Protein AF-A0A931QYZ8-F1 (afdb_monomer)

Foldseek 3Di:
DLDDPVLVVVLQDDDDDDPVFWDWDWDWDADPNWIWIWIFIWGADPVRDTDTAKIFTAGPVPRDTQKMWGADPPGHTAKIKGFDDWDDAPNDTGGQWIKMDGVVSGDIDIGGHPDDHPPDDDDCVVVDPDDPPPDDDDDPPDDPPDPPPPDD

Nearest PDB structures (foldseek):
  3bk5-assembly1_A  TM=7.277E-01  e=1.027E-05  Vibrio parahaemolyticus RIMD 2210633
  4z48-assembly2_B  TM=7.234E-01  e=1.340E-05  Desulfovibrio piger ATCC 29098
  3buu-assembly2_B  TM=6.737E-01  e=6.276E-05  Nitrosomonas europaea ATCC 19718
  5a4o-assembly1_B  TM=5.675E-01  e=5.357E-01  Burkholderia pseudomallei K96243
  4bg7-assembly1_B  TM=4.861E-01  e=8.202E-01  Tequintavirus T5

Sequence (152 aa):
ENLRPQHILDALLIPATDPASEKLVLEEAEEDGRRYYVLIVLGTDGNGNLNLKRKIWFDRSNLEIARMQLYASAGVYLEDVWYAAYEDFEGVRYPTRIQVSRPIEDYRLSINILKATFNRVIGPEKFELERPEGAELVELGAAPRAEETRGQ

Solvent-accessible surface area (backbone atoms only — not comparable to full-atom values): 9582 Å² total; per-residue (Å²): 136,82,87,53,74,64,64,57,54,54,73,74,52,84,78,82,86,50,78,90,67,36,49,80,46,84,44,82,49,74,58,97,91,42,48,30,43,32,42,36,36,26,37,59,50,100,84,70,47,78,36,51,39,35,39,42,28,21,33,65,90,78,66,50,66,41,35,41,38,36,32,40,80,92,57,41,71,48,38,40,37,37,39,37,71,68,43,74,47,93,86,43,78,44,60,29,34,40,39,39,36,27,73,79,78,70,50,72,50,78,49,74,59,90,76,78,83,73,95,65,89,76,62,73,76,79,73,55,83,75,79,59,91,91,67,81,87,80,73,96,76,71,74,82,76,78,79,80,81,79,83,129

Secondary structure (DSSP, 8-state):
----HHHHHHHH--PPP-TTT-EEEEEEEEETTEEEEEEEEEEE-TTS-EEEEEEEEEETTT--EEEEEEE-GGG-EEEEEEEEEEEEETTEEEEEEEEEEETTTTEEEEEE-S----SPPPPGGGG--PPPTTPPP--TTPPP--------

Radius of gyration: 23.29 Å; Cα contacts (8 Å, |Δi|>4): 226; chains: 1; bounding box: 47×33×83 Å

Mean predicted aligned error: 8.83 Å

pLDDT: mean 88.77, std 13.59, range [34.56, 98.62]

Structure (mmCIF, N/CA/C/O backbone):
data_AF-A0A931QYZ8-F1
#
_entry.id   AF-A0A931QYZ8-F1
#
loop_
_atom_site.group_PDB
_atom_site.id
_atom_site.type_symbol
_atom_site.label_atom_id
_atom_site.label_alt_id
_atom_site.label_comp_id
_atom_site.label_asym_id
_atom_site.label_entity_id
_atom_site.label_seq_id
_atom_site.pdbx_PDB_ins_code
_atom_site.Cartn_x
_atom_site.Cartn_y
_atom_site.Cartn_z
_atom_site.occupancy
_atom_site.B_iso_or_equiv
_atom_site.auth_seq_id
_atom_site.auth_comp_id
_atom_site.auth_asym_id
_atom_site.auth_atom_id
_atom_site.pdbx_PDB_model_num
ATOM 1 N N . GLU A 1 1 ? 6.386 -15.867 19.420 1.00 54.16 1 GLU A N 1
ATOM 2 C CA . GLU A 1 1 ? 5.249 -15.144 18.819 1.00 54.16 1 GLU A CA 1
ATOM 3 C C . GLU A 1 1 ? 5.830 -13.970 18.031 1.00 54.16 1 GLU A C 1
ATOM 5 O O . GLU A 1 1 ? 6.558 -13.183 18.620 1.00 54.16 1 GLU A O 1
ATOM 10 N N . ASN A 1 2 ? 5.662 -13.937 16.700 1.00 77.81 2 ASN A N 1
ATOM 11 C CA . ASN A 1 2 ? 6.418 -13.044 15.793 1.00 77.81 2 ASN A CA 1
ATOM 12 C C . ASN A 1 2 ? 5.626 -11.808 15.323 1.00 77.81 2 ASN A C 1
ATOM 14 O O . ASN A 1 2 ? 6.164 -10.962 14.604 1.00 77.81 2 ASN A O 1
ATOM 18 N N . LEU A 1 3 ? 4.352 -11.699 15.708 1.00 85.94 3 LEU A N 1
ATOM 19 C CA . LEU A 1 3 ? 3.498 -10.576 15.335 1.00 85.94 3 LEU A CA 1
ATOM 20 C C . LEU A 1 3 ? 3.905 -9.331 16.131 1.00 85.94 3 LEU A C 1
ATOM 22 O O . LEU A 1 3 ? 3.784 -9.296 17.353 1.00 85.94 3 LEU A O 1
ATOM 26 N N . ARG A 1 4 ? 4.379 -8.297 15.432 1.00 88.81 4 ARG A N 1
ATOM 27 C CA . ARG A 1 4 ? 4.716 -6.999 16.028 1.00 88.81 4 ARG A CA 1
ATOM 28 C C . ARG A 1 4 ? 3.573 -6.016 15.771 1.00 88.81 4 ARG A C 1
ATOM 30 O O . ARG A 1 4 ? 3.104 -5.966 14.634 1.00 88.81 4 ARG A O 1
ATOM 37 N N . PRO A 1 5 ? 3.170 -5.187 16.753 1.00 90.81 5 PRO A N 1
ATOM 38 C CA . PRO A 1 5 ? 2.119 -4.182 16.559 1.00 90.81 5 PRO A CA 1
ATOM 39 C C . PRO A 1 5 ? 2.361 -3.257 15.361 1.00 90.81 5 PRO A C 1
ATOM 41 O O . PRO A 1 5 ? 1.421 -2.898 14.658 1.00 90.81 5 PRO A O 1
ATOM 44 N N . GLN A 1 6 ? 3.627 -2.937 15.080 1.00 90.44 6 GLN A N 1
ATOM 45 C CA . GLN A 1 6 ? 4.008 -2.106 13.940 1.00 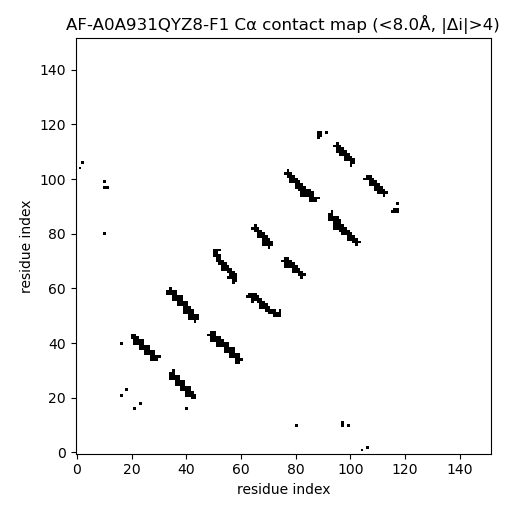90.44 6 GLN A CA 1
ATOM 46 C C . GLN A 1 6 ? 3.544 -2.688 12.596 1.00 90.44 6 GLN A C 1
ATOM 48 O O . GLN A 1 6 ? 3.090 -1.935 11.747 1.00 90.44 6 GLN A O 1
ATOM 53 N N . HIS A 1 7 ? 3.560 -4.015 12.425 1.00 91.00 7 HIS A N 1
ATOM 54 C CA . HIS A 1 7 ? 3.112 -4.655 11.181 1.00 91.00 7 HIS A CA 1
ATOM 55 C C . HIS A 1 7 ? 1.614 -4.437 10.924 1.00 91.00 7 HIS A C 1
ATOM 57 O O . HIS A 1 7 ? 1.173 -4.388 9.781 1.00 91.00 7 HIS A O 1
ATOM 63 N N . ILE A 1 8 ? 0.818 -4.296 11.990 1.00 92.00 8 ILE A N 1
ATOM 64 C CA . ILE A 1 8 ? -0.607 -3.980 11.870 1.00 92.00 8 ILE A CA 1
ATOM 65 C C . ILE A 1 8 ? -0.762 -2.531 11.414 1.00 92.00 8 ILE A C 1
ATOM 67 O O . ILE A 1 8 ? -1.508 -2.264 10.478 1.00 92.00 8 ILE A O 1
ATOM 71 N N . LEU A 1 9 ? -0.054 -1.604 12.064 1.00 92.12 9 LEU A N 1
ATOM 72 C CA . LEU A 1 9 ? -0.114 -0.184 11.725 1.00 92.12 9 LEU A CA 1
ATOM 73 C C . LEU A 1 9 ? 0.327 0.068 10.279 1.00 92.12 9 LEU A C 1
ATOM 75 O O . LEU A 1 9 ? -0.379 0.754 9.547 1.00 92.12 9 LEU A O 1
ATOM 79 N N . ASP A 1 10 ? 1.443 -0.526 9.861 1.00 91.00 10 ASP A N 1
ATOM 80 C CA . ASP A 1 10 ? 1.981 -0.368 8.508 1.00 91.00 10 ASP A CA 1
ATOM 81 C C . ASP A 1 10 ? 0.991 -0.866 7.447 1.00 91.00 10 ASP A C 1
ATOM 83 O O . ASP A 1 10 ? 0.795 -0.200 6.436 1.00 91.00 10 ASP A O 1
ATOM 87 N N . ALA A 1 11 ? 0.282 -1.970 7.699 1.00 92.31 11 ALA A N 1
ATOM 88 C CA . ALA A 1 11 ? -0.730 -2.479 6.776 1.00 92.31 11 ALA A CA 1
ATOM 89 C C . ALA A 1 11 ? -1.948 -1.548 6.622 1.00 92.31 11 ALA A C 1
ATOM 91 O O . ALA A 1 11 ? -2.569 -1.520 5.556 1.00 92.31 11 ALA A O 1
ATOM 92 N N . LEU A 1 12 ? -2.299 -0.792 7.670 1.00 94.19 12 LEU A N 1
ATOM 93 C CA . LEU A 1 12 ? -3.398 0.183 7.647 1.00 94.19 12 LEU A CA 1
ATOM 94 C C . LEU A 1 12 ? -3.022 1.479 6.918 1.00 94.19 12 LEU A C 1
ATOM 96 O O . LEU A 1 12 ? -3.904 2.218 6.471 1.00 94.19 12 LEU A O 1
ATOM 100 N N . LEU A 1 13 ? -1.733 1.786 6.812 1.00 91.19 13 LEU A N 1
ATOM 101 C CA . LEU A 1 13 ? -1.250 3.022 6.218 1.00 91.19 13 LEU A CA 1
ATOM 102 C C . LEU A 1 13 ? -0.763 2.760 4.795 1.00 91.19 13 LEU A C 1
ATOM 104 O O . LEU A 1 13 ? 0.096 1.924 4.555 1.00 91.19 13 LEU A O 1
ATOM 108 N N . ILE A 1 14 ? -1.280 3.527 3.838 1.00 87.56 14 ILE A N 1
ATOM 109 C CA . ILE A 1 14 ? -0.778 3.528 2.462 1.00 87.56 14 ILE A CA 1
ATOM 110 C C . ILE A 1 14 ? 0.082 4.785 2.315 1.00 87.56 14 ILE A C 1
ATOM 112 O O . ILE A 1 14 ? -0.470 5.880 2.169 1.00 87.56 14 ILE A O 1
ATOM 116 N N . PRO A 1 15 ? 1.421 4.689 2.403 1.00 88.50 15 PRO A N 1
ATOM 117 C CA . PRO A 1 15 ? 2.250 5.880 2.427 1.00 88.50 15 PRO A CA 1
ATOM 118 C C . PRO A 1 15 ? 2.338 6.473 1.022 1.00 88.50 15 PRO A C 1
ATOM 120 O O . PRO A 1 15 ? 2.577 5.748 0.053 1.00 88.50 15 PRO A O 1
ATOM 123 N N . ALA A 1 16 ? 2.206 7.794 0.921 1.00 91.12 16 ALA A N 1
ATOM 124 C CA . ALA A 1 16 ? 2.384 8.507 -0.338 1.00 91.12 16 ALA A CA 1
ATOM 125 C C . ALA A 1 16 ? 3.791 8.286 -0.922 1.00 91.12 16 ALA A C 1
ATOM 127 O O . ALA A 1 16 ? 4.741 7.940 -0.210 1.00 91.12 16 ALA A O 1
ATOM 128 N N . THR A 1 17 ? 3.917 8.479 -2.232 1.00 92.25 17 THR A N 1
ATOM 129 C CA . THR A 1 17 ? 5.219 8.539 -2.901 1.00 92.25 17 THR A CA 1
ATOM 130 C C . THR A 1 17 ? 5.855 9.910 -2.718 1.00 92.25 17 THR A C 1
ATOM 132 O O . THR A 1 17 ? 5.145 10.916 -2.742 1.00 92.25 17 THR A O 1
ATOM 135 N N . ASP A 1 18 ? 7.179 9.955 -2.614 1.00 92.62 18 ASP A N 1
ATOM 136 C CA . ASP A 1 18 ? 7.965 11.187 -2.545 1.00 92.62 18 ASP A CA 1
ATOM 137 C C . ASP A 1 18 ? 8.855 11.338 -3.791 1.00 92.62 18 ASP A C 1
ATOM 139 O O . ASP A 1 18 ? 9.936 10.754 -3.852 1.00 92.62 18 ASP A O 1
ATOM 143 N N . PRO A 1 19 ? 8.461 12.156 -4.783 1.00 86.81 19 PRO A N 1
ATOM 144 C CA . PRO A 1 19 ? 9.244 12.354 -6.002 1.00 86.81 19 PRO A CA 1
ATOM 145 C C . PRO A 1 19 ? 10.631 12.977 -5.782 1.00 86.81 19 PRO A C 1
ATOM 147 O O . PRO A 1 19 ? 11.457 12.938 -6.694 1.00 86.81 19 PRO A O 1
ATOM 150 N N . ALA A 1 20 ? 10.894 13.591 -4.621 1.00 89.56 20 ALA A N 1
ATOM 151 C CA . ALA A 1 20 ? 12.200 14.175 -4.325 1.00 89.56 20 ALA A CA 1
ATOM 152 C C . ALA A 1 20 ? 13.246 13.107 -3.971 1.00 89.56 20 ALA A C 1
ATOM 154 O O . ALA A 1 20 ? 14.435 13.306 -4.229 1.00 89.56 20 ALA A O 1
ATOM 155 N N . SER A 1 21 ? 12.816 11.981 -3.395 1.00 89.50 21 SER A N 1
ATOM 156 C CA . SER A 1 21 ? 13.697 10.905 -2.927 1.00 89.50 21 SER A CA 1
ATOM 157 C C . SER A 1 21 ? 13.462 9.559 -3.623 1.00 89.50 21 SER A C 1
ATOM 159 O O . SER A 1 21 ? 14.327 8.677 -3.571 1.00 89.50 21 SER A O 1
ATOM 161 N N . GLU A 1 22 ? 12.337 9.404 -4.322 1.00 94.25 22 GLU A N 1
ATOM 162 C CA . GLU A 1 22 ? 11.921 8.173 -4.985 1.00 94.25 22 GLU A CA 1
ATOM 163 C C . GLU A 1 22 ? 11.849 8.338 -6.510 1.00 94.25 22 GLU A C 1
ATOM 165 O O . GLU A 1 22 ? 11.396 9.351 -7.045 1.00 94.25 22 GLU A O 1
ATOM 170 N N . LYS A 1 23 ? 12.253 7.290 -7.232 1.00 94.88 23 LYS A N 1
ATOM 171 C CA . LYS A 1 23 ? 12.010 7.140 -8.670 1.00 94.88 23 LYS A CA 1
ATOM 172 C C . LYS A 1 23 ? 10.848 6.185 -8.894 1.00 94.88 23 LYS A C 1
ATOM 174 O O . LYS A 1 23 ? 10.744 5.157 -8.227 1.00 94.88 23 LYS A O 1
ATOM 179 N N . LEU A 1 24 ? 10.010 6.507 -9.871 1.00 95.69 24 LEU A N 1
ATOM 180 C CA . LEU A 1 24 ? 8.800 5.755 -10.182 1.00 95.69 24 LEU A CA 1
ATOM 181 C C . LEU A 1 24 ? 8.916 5.111 -11.563 1.00 95.69 24 LEU A C 1
ATOM 183 O O . LEU A 1 24 ? 9.317 5.767 -12.525 1.00 95.69 24 LEU A O 1
ATOM 187 N N . VAL A 1 25 ? 8.545 3.838 -11.663 1.00 96.44 25 VAL A N 1
ATOM 188 C CA . VAL A 1 25 ? 8.423 3.107 -12.931 1.00 96.44 25 VAL A CA 1
ATOM 189 C C . VAL A 1 25 ? 7.028 2.505 -13.003 1.00 96.44 25 VAL A C 1
ATOM 191 O O . VAL A 1 25 ? 6.551 1.939 -12.024 1.00 96.44 25 VAL A O 1
ATOM 194 N N . LEU A 1 26 ? 6.373 2.634 -14.153 1.00 97.69 26 LEU A N 1
ATOM 195 C CA . LEU A 1 26 ? 5.057 2.054 -14.393 1.00 97.69 26 LEU A CA 1
ATOM 196 C C . LEU A 1 26 ? 5.194 0.744 -15.176 1.00 97.69 26 LEU A C 1
ATOM 198 O O . LEU A 1 26 ? 5.877 0.696 -16.197 1.00 97.69 26 LEU A O 1
ATOM 202 N N . GLU A 1 27 ? 4.520 -0.293 -14.699 1.00 97.69 27 GLU A N 1
ATOM 203 C CA . GLU A 1 27 ? 4.394 -1.610 -15.323 1.00 97.69 27 GLU A CA 1
ATOM 204 C C . GLU A 1 27 ? 2.899 -1.942 -15.484 1.00 97.69 27 GLU A C 1
ATOM 206 O O . GLU A 1 27 ? 2.075 -1.536 -14.665 1.00 97.69 27 GLU A O 1
ATOM 211 N N . GLU A 1 28 ? 2.527 -2.666 -16.540 1.00 98.06 28 GLU A N 1
ATOM 212 C CA . GLU A 1 28 ? 1.192 -3.263 -16.662 1.00 98.06 28 GLU A CA 1
ATOM 213 C C . GLU A 1 28 ? 1.268 -4.745 -16.300 1.00 98.06 28 GLU A C 1
ATOM 215 O O . GLU A 1 28 ? 2.197 -5.438 -16.715 1.00 98.06 28 GLU A O 1
ATOM 220 N N . ALA A 1 29 ? 0.282 -5.238 -15.552 1.00 98.12 29 ALA A N 1
ATOM 221 C CA . ALA A 1 29 ? 0.211 -6.636 -15.144 1.00 98.12 29 ALA A CA 1
ATOM 222 C C . ALA A 1 29 ? -1.202 -7.204 -15.317 1.00 98.12 29 ALA A C 1
ATOM 224 O O . ALA A 1 29 ? -2.196 -6.474 -15.280 1.00 98.12 29 ALA A O 1
ATOM 225 N N . GLU A 1 30 ? -1.289 -8.523 -15.477 1.00 97.81 30 GLU A N 1
ATOM 226 C CA . GLU A 1 30 ? -2.544 -9.272 -15.491 1.00 97.81 30 GLU A CA 1
ATOM 227 C C . GLU A 1 30 ? -2.421 -10.464 -14.528 1.00 97.81 30 GLU A C 1
ATOM 229 O O . GLU A 1 30 ? -1.477 -11.244 -14.629 1.00 97.81 30 GLU A O 1
ATOM 234 N N . GLU A 1 31 ? -3.348 -10.581 -13.575 1.00 95.88 31 GLU A N 1
ATOM 235 C CA . GLU A 1 31 ? -3.403 -11.659 -12.575 1.00 95.88 31 GLU A CA 1
ATOM 236 C C . GLU A 1 31 ? -4.869 -12.083 -12.405 1.00 95.88 31 GLU A C 1
ATOM 238 O O . GLU A 1 31 ? -5.747 -11.235 -12.229 1.00 95.88 31 GLU A O 1
ATOM 243 N N . ASP A 1 32 ? -5.148 -13.384 -12.529 1.00 93.06 32 ASP A N 1
ATOM 244 C CA . ASP A 1 32 ? -6.495 -13.972 -12.433 1.00 93.06 32 ASP A CA 1
ATOM 245 C C . ASP A 1 32 ? -7.560 -13.282 -13.310 1.00 93.06 32 ASP A C 1
ATOM 247 O O . ASP A 1 32 ? -8.711 -13.084 -12.916 1.00 93.06 32 ASP A O 1
ATOM 251 N N . GLY A 1 33 ? -7.170 -12.875 -14.523 1.00 95.06 33 GLY A N 1
ATOM 252 C CA . GLY A 1 33 ? -8.050 -12.189 -15.478 1.00 95.06 33 GLY A CA 1
ATOM 253 C C . GLY A 1 33 ? -8.368 -10.731 -15.123 1.00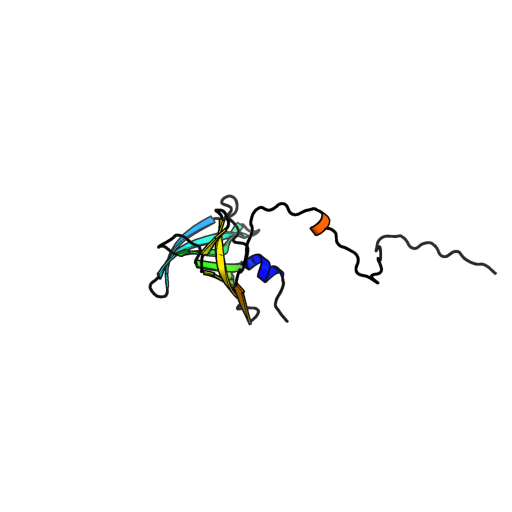 95.06 33 GLY A C 1
ATOM 254 O O . GLY A 1 33 ? -9.143 -10.083 -15.828 1.00 95.06 33 GLY A O 1
ATOM 255 N N . ARG A 1 34 ? -7.767 -10.187 -14.058 1.00 96.31 34 ARG A N 1
ATOM 256 C CA . ARG A 1 34 ? -7.800 -8.760 -13.715 1.00 96.31 34 ARG A CA 1
ATOM 257 C C . ARG A 1 34 ? -6.529 -8.087 -14.202 1.00 96.31 34 ARG A C 1
ATOM 259 O O . ARG A 1 34 ? -5.454 -8.676 -14.182 1.00 96.31 34 ARG A O 1
ATOM 266 N N . ARG A 1 35 ? -6.657 -6.831 -14.621 1.00 98.25 35 ARG A N 1
ATOM 267 C CA . ARG A 1 35 ? -5.542 -6.015 -15.110 1.00 98.25 35 ARG A CA 1
ATOM 268 C C . ARG A 1 35 ? -5.195 -4.944 -14.098 1.00 98.25 35 ARG A C 1
ATOM 270 O O . ARG A 1 35 ? -6.092 -4.377 -13.474 1.00 98.25 35 ARG A O 1
ATOM 277 N N . TYR A 1 36 ? -3.913 -4.627 -14.010 1.00 98.62 36 TYR A N 1
ATOM 278 C CA . TYR A 1 36 ? -3.380 -3.702 -13.026 1.00 98.62 36 TYR A CA 1
ATOM 279 C C . TYR A 1 36 ? -2.374 -2.742 -13.649 1.00 98.62 36 TYR A C 1
ATOM 281 O O . TYR A 1 36 ? -1.600 -3.115 -14.533 1.00 98.62 36 TYR A O 1
ATOM 289 N N . TYR A 1 37 ? -2.365 -1.518 -13.130 1.00 98.50 37 TYR A N 1
ATOM 290 C CA . TYR A 1 37 ? -1.217 -0.626 -13.223 1.00 98.50 37 TYR A CA 1
ATOM 291 C C . TYR A 1 37 ? -0.351 -0.834 -11.987 1.00 98.50 37 TYR A C 1
ATOM 293 O O . TYR A 1 37 ? -0.823 -0.676 -10.863 1.00 98.50 37 TYR A O 1
ATOM 301 N N . VAL A 1 38 ? 0.912 -1.189 -12.180 1.00 98.38 38 VAL A N 1
ATOM 302 C CA . VAL A 1 38 ? 1.855 -1.458 -11.099 1.00 98.38 38 VAL A CA 1
ATOM 303 C C . VAL A 1 38 ? 2.877 -0.337 -11.055 1.00 98.38 38 VAL A C 1
ATOM 305 O O . VAL A 1 38 ? 3.730 -0.207 -11.931 1.00 98.38 38 VAL A O 1
ATOM 308 N N . LEU A 1 39 ? 2.787 0.488 -10.018 1.00 97.50 39 LEU A N 1
ATOM 309 C CA . LEU A 1 39 ? 3.766 1.525 -9.744 1.00 97.50 39 LEU A CA 1
ATOM 310 C C . LEU A 1 39 ? 4.904 0.928 -8.917 1.00 97.50 39 LEU A C 1
ATOM 312 O O . LEU A 1 39 ? 4.739 0.584 -7.745 1.00 97.50 39 LEU A O 1
ATOM 316 N N . ILE A 1 40 ? 6.066 0.800 -9.538 1.00 97.44 40 ILE A N 1
ATOM 317 C CA . ILE A 1 40 ? 7.302 0.368 -8.901 1.00 97.44 40 ILE A CA 1
ATOM 318 C C . ILE A 1 40 ? 7.988 1.603 -8.326 1.00 97.44 40 ILE A C 1
ATOM 320 O O . ILE A 1 40 ? 8.347 2.527 -9.057 1.00 97.44 40 ILE A O 1
ATOM 324 N N . VAL A 1 41 ? 8.191 1.601 -7.013 1.00 96.56 41 VAL A N 1
ATOM 325 C CA . VAL A 1 41 ? 8.829 2.694 -6.283 1.00 96.56 41 VAL A CA 1
ATOM 326 C C . VAL A 1 41 ? 10.246 2.279 -5.910 1.00 96.56 41 VAL A C 1
ATOM 328 O O . VAL A 1 41 ? 10.463 1.302 -5.182 1.00 96.56 41 VAL A O 1
ATOM 331 N N . LEU A 1 42 ? 11.214 3.029 -6.423 1.00 95.62 42 LEU A N 1
ATOM 332 C CA . LEU A 1 42 ? 12.638 2.825 -6.208 1.00 95.62 42 LEU A CA 1
ATOM 333 C C . LEU A 1 42 ? 13.173 3.938 -5.310 1.00 95.62 42 LEU A C 1
ATOM 335 O O . LEU A 1 42 ? 13.015 5.115 -5.618 1.00 95.62 42 LEU A O 1
ATOM 339 N N . GLY A 1 43 ? 13.830 3.565 -4.219 1.00 92.81 43 GLY A N 1
ATOM 340 C CA . GLY A 1 43 ? 14.600 4.493 -3.401 1.00 92.81 43 GLY A CA 1
ATOM 341 C C . GLY A 1 43 ? 16.054 4.551 -3.853 1.00 92.81 43 GLY A C 1
ATOM 342 O O . GLY A 1 43 ? 16.462 3.865 -4.794 1.00 92.81 43 GLY A O 1
ATOM 343 N N . THR A 1 44 ? 16.838 5.349 -3.136 1.00 89.25 44 THR A N 1
ATOM 344 C CA . THR A 1 44 ? 18.297 5.374 -3.253 1.00 89.25 44 THR A CA 1
ATOM 345 C C . THR A 1 44 ? 18.910 5.028 -1.895 1.00 89.25 44 THR A C 1
ATOM 347 O O . THR A 1 44 ? 18.439 5.513 -0.865 1.00 89.25 44 THR A O 1
ATOM 350 N N . ASP A 1 45 ? 19.917 4.157 -1.864 1.00 84.31 45 ASP A N 1
ATOM 351 C CA . ASP A 1 45 ? 20.678 3.864 -0.645 1.00 84.31 45 ASP A CA 1
ATOM 352 C C . ASP A 1 45 ? 21.737 4.946 -0.348 1.00 84.31 45 ASP A C 1
ATOM 354 O O . ASP A 1 45 ? 21.931 5.887 -1.119 1.00 84.31 45 ASP A O 1
ATOM 358 N N . GLY A 1 46 ? 22.450 4.820 0.777 1.00 79.75 46 GLY A N 1
ATOM 359 C CA . GLY A 1 46 ? 23.496 5.778 1.166 1.00 79.75 46 GLY A CA 1
ATOM 360 C C . GLY A 1 46 ? 24.679 5.875 0.190 1.00 79.75 46 GLY A C 1
ATOM 361 O O . GLY A 1 46 ? 25.457 6.820 0.282 1.00 79.75 46 GLY A O 1
ATOM 362 N N . ASN A 1 47 ? 24.802 4.935 -0.751 1.00 84.62 47 ASN A N 1
ATOM 363 C CA . ASN A 1 47 ? 25.849 4.894 -1.769 1.00 84.62 47 ASN A CA 1
ATOM 364 C C . ASN A 1 47 ? 25.352 5.367 -3.146 1.00 84.62 47 ASN A C 1
ATOM 366 O O . ASN A 1 47 ? 26.117 5.336 -4.109 1.00 84.62 47 ASN A O 1
ATOM 370 N N . GLY A 1 48 ? 24.091 5.791 -3.268 1.00 84.44 48 GLY A N 1
ATOM 371 C CA . GLY A 1 48 ? 23.523 6.226 -4.542 1.00 84.44 48 GLY A CA 1
ATOM 372 C C . GLY A 1 48 ? 22.916 5.101 -5.391 1.00 84.44 48 GLY A C 1
ATOM 373 O O . GLY A 1 48 ? 22.473 5.369 -6.510 1.00 84.44 48 GLY A O 1
ATOM 374 N N . ASN A 1 49 ? 22.869 3.857 -4.903 1.00 88.81 49 ASN A N 1
ATOM 375 C CA . ASN A 1 49 ? 22.304 2.746 -5.667 1.00 88.81 49 ASN A CA 1
ATOM 376 C C . ASN A 1 49 ? 20.785 2.711 -5.542 1.00 88.81 49 ASN A C 1
ATOM 378 O O . ASN A 1 49 ? 20.229 2.939 -4.467 1.00 88.81 49 ASN A O 1
ATOM 382 N N . LEU A 1 50 ? 20.115 2.346 -6.635 1.00 90.88 50 LEU A N 1
ATOM 383 C CA . LEU A 1 50 ? 18.673 2.143 -6.619 1.00 90.88 50 LEU A CA 1
ATOM 384 C C . LEU A 1 50 ? 18.316 0.858 -5.878 1.00 90.88 50 LEU A C 1
ATOM 386 O O . LEU A 1 50 ? 18.892 -0.200 -6.135 1.00 90.88 50 LEU A O 1
ATOM 390 N N . ASN A 1 51 ? 17.312 0.937 -5.013 1.00 93.06 51 ASN A N 1
ATOM 391 C CA . ASN A 1 51 ? 16.720 -0.227 -4.372 1.00 93.06 51 ASN A CA 1
ATOM 392 C C . ASN A 1 51 ? 15.203 -0.237 -4.530 1.00 93.06 51 ASN A C 1
ATOM 394 O O . ASN A 1 51 ? 14.531 0.776 -4.344 1.00 93.06 51 ASN A O 1
ATOM 398 N N . LEU A 1 52 ? 14.654 -1.410 -4.843 1.00 95.38 52 LEU A N 1
ATOM 399 C CA . LEU A 1 52 ? 13.212 -1.612 -4.844 1.00 95.38 52 LEU A CA 1
ATOM 400 C C . LEU A 1 52 ? 12.683 -1.448 -3.420 1.00 95.38 52 LEU A C 1
ATOM 402 O O . LEU A 1 52 ? 13.123 -2.156 -2.518 1.00 95.38 52 LEU A O 1
ATOM 406 N N . LYS A 1 53 ? 11.761 -0.503 -3.229 1.00 95.00 53 LYS A N 1
ATOM 407 C CA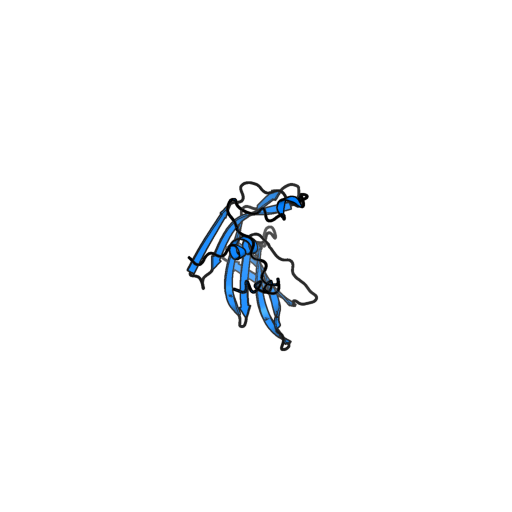 . LYS A 1 53 ? 11.111 -0.251 -1.938 1.00 95.00 53 LYS A CA 1
ATOM 408 C C . LYS A 1 53 ? 9.755 -0.922 -1.872 1.00 95.00 53 LYS A C 1
ATOM 410 O O . LYS A 1 53 ? 9.450 -1.621 -0.910 1.00 95.00 53 LYS A O 1
ATOM 415 N N . ARG A 1 54 ? 8.940 -0.701 -2.902 1.00 95.94 54 ARG A N 1
ATOM 416 C CA . ARG A 1 54 ? 7.575 -1.217 -2.963 1.00 95.94 54 ARG A CA 1
ATOM 417 C C . ARG A 1 54 ? 7.052 -1.304 -4.387 1.00 95.94 54 ARG A C 1
ATOM 419 O O . ARG A 1 54 ? 7.490 -0.558 -5.262 1.00 95.94 54 ARG A O 1
ATOM 426 N N . LYS A 1 55 ? 6.082 -2.190 -4.593 1.00 97.62 55 LYS A N 1
ATOM 427 C CA . LYS A 1 55 ? 5.187 -2.173 -5.754 1.00 97.62 55 LYS A CA 1
ATOM 428 C C . LYS A 1 55 ? 3.774 -1.863 -5.274 1.00 97.62 55 LYS A C 1
ATOM 430 O O . LYS A 1 55 ? 3.308 -2.500 -4.332 1.00 97.62 55 LYS A O 1
ATOM 435 N N . ILE A 1 56 ? 3.111 -0.908 -5.916 1.00 98.06 56 ILE A N 1
ATOM 436 C CA . ILE A 1 56 ? 1.728 -0.514 -5.625 1.00 98.06 56 ILE A CA 1
ATOM 437 C C . ILE A 1 56 ? 0.881 -0.892 -6.834 1.00 98.06 56 ILE A C 1
ATOM 439 O O . ILE A 1 56 ? 1.115 -0.399 -7.935 1.00 98.06 56 ILE A O 1
ATOM 443 N N . TRP A 1 57 ? -0.076 -1.786 -6.635 1.00 98.44 57 TRP A N 1
ATOM 444 C CA . TRP A 1 57 ? -0.928 -2.317 -7.687 1.00 98.44 57 TRP A CA 1
ATOM 445 C C . TRP A 1 57 ? -2.271 -1.606 -7.643 1.00 98.44 57 TRP A C 1
ATOM 447 O O . TRP A 1 57 ? -3.003 -1.726 -6.663 1.00 98.44 57 TRP A O 1
ATOM 457 N N . PHE A 1 58 ? -2.602 -0.900 -8.712 1.00 98.25 58 PHE A N 1
ATOM 458 C CA . PHE A 1 58 ? -3.891 -0.257 -8.912 1.00 98.25 58 PHE A CA 1
ATOM 459 C C . PHE A 1 58 ? -4.730 -1.128 -9.838 1.00 98.25 58 PHE A C 1
ATOM 461 O O . PHE A 1 58 ? -4.282 -1.462 -10.937 1.00 98.25 58 PHE A O 1
ATOM 468 N N . ASP A 1 59 ? -5.938 -1.498 -9.420 1.00 98.06 59 ASP A N 1
ATOM 469 C CA . ASP A 1 59 ? -6.873 -2.177 -10.315 1.00 98.06 59 ASP A CA 1
ATOM 470 C C . ASP A 1 59 ? -7.242 -1.236 -11.470 1.00 98.06 59 ASP A C 1
ATOM 472 O O . ASP A 1 59 ? -7.638 -0.089 -11.273 1.00 98.06 59 ASP A O 1
ATOM 476 N N . ARG A 1 60 ? -7.093 -1.708 -12.710 1.00 97.69 60 ARG A N 1
ATOM 477 C CA . ARG A 1 60 ? -7.254 -0.861 -13.897 1.00 97.69 60 ARG A CA 1
ATOM 478 C C . ARG A 1 60 ? -8.694 -0.403 -14.138 1.00 97.69 60 ARG A C 1
ATOM 480 O O . ARG A 1 60 ? -8.910 0.513 -14.926 1.00 97.69 60 ARG A O 1
ATOM 487 N N . SER A 1 61 ? -9.676 -1.073 -13.540 1.00 97.44 61 SER A N 1
ATOM 488 C CA . SER A 1 61 ? -11.100 -0.790 -13.733 1.00 97.44 61 SER A CA 1
ATOM 489 C C . SER A 1 61 ? -11.594 0.376 -12.879 1.00 97.44 61 SER A C 1
ATOM 491 O O . SER A 1 61 ? -12.508 1.082 -13.301 1.00 97.44 61 SER A O 1
ATOM 493 N N . ASN A 1 62 ? -10.991 0.592 -11.707 1.00 96.56 62 ASN A N 1
ATOM 494 C CA . ASN A 1 62 ? -11.453 1.583 -10.732 1.00 96.56 62 ASN A CA 1
ATOM 495 C C . ASN A 1 62 ? -10.331 2.436 -10.111 1.00 96.56 62 ASN A C 1
ATOM 497 O O . ASN A 1 62 ? -10.630 3.391 -9.401 1.00 96.56 62 ASN A O 1
ATOM 501 N N . LEU A 1 63 ? -9.063 2.122 -10.400 1.00 96.50 63 LEU A N 1
ATOM 502 C CA . LEU A 1 63 ? -7.862 2.762 -9.857 1.00 96.50 63 LEU A CA 1
ATOM 503 C C . LEU A 1 63 ? -7.752 2.704 -8.325 1.00 96.50 63 LEU A C 1
ATOM 505 O O . LEU A 1 63 ? -6.972 3.449 -7.734 1.00 96.50 63 LEU A O 1
ATOM 509 N N . GLU A 1 64 ? -8.491 1.809 -7.668 1.00 97.06 64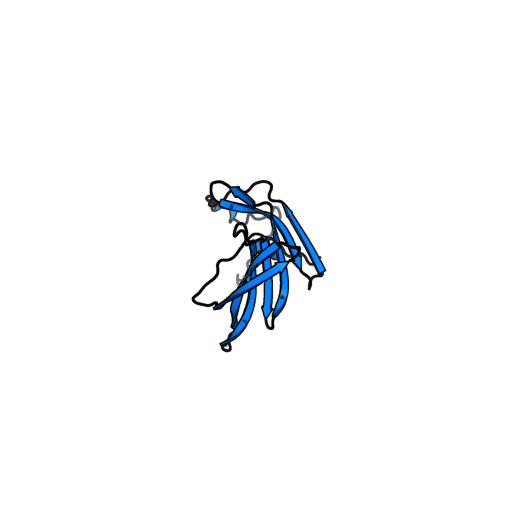 GLU A N 1
ATOM 510 C CA . GLU A 1 64 ? -8.283 1.499 -6.256 1.00 97.06 64 GLU A CA 1
ATOM 511 C C . GLU A 1 64 ? -7.004 0.662 -6.107 1.00 97.06 64 GLU A C 1
ATOM 513 O O . GLU A 1 64 ? -6.650 -0.140 -6.978 1.00 97.06 64 GLU A O 1
ATOM 518 N N . ILE A 1 65 ? -6.293 0.837 -4.994 1.00 97.69 65 ILE A N 1
ATOM 519 C CA . ILE A 1 65 ? -5.121 0.011 -4.698 1.00 97.69 65 ILE A CA 1
ATOM 520 C C . ILE A 1 65 ? -5.622 -1.393 -4.358 1.00 97.69 65 ILE A C 1
ATOM 522 O O . ILE A 1 65 ? -6.384 -1.579 -3.423 1.00 97.69 65 ILE A O 1
ATOM 526 N N . ALA A 1 66 ? -5.208 -2.394 -5.121 1.00 97.94 66 ALA A N 1
ATOM 527 C CA . ALA A 1 66 ? -5.578 -3.786 -4.885 1.00 97.94 66 ALA A CA 1
ATOM 528 C C . ALA A 1 66 ? -4.537 -4.516 -4.030 1.00 97.94 66 ALA A C 1
ATOM 530 O O . ALA A 1 66 ? -4.874 -5.437 -3.284 1.00 97.94 66 ALA A O 1
ATOM 531 N N . ARG A 1 67 ? -3.264 -4.119 -4.148 1.00 97.88 67 ARG A N 1
ATOM 532 C CA . ARG A 1 67 ? -2.139 -4.806 -3.513 1.00 97.88 67 ARG A CA 1
ATOM 533 C C . ARG A 1 67 ? -0.943 -3.877 -3.315 1.00 97.88 67 ARG A C 1
ATOM 535 O O . ARG A 1 67 ? -0.659 -3.028 -4.159 1.00 97.88 67 ARG A O 1
ATOM 542 N N . MET A 1 68 ? -0.206 -4.066 -2.230 1.00 97.88 68 MET A N 1
ATOM 543 C CA . MET A 1 68 ? 1.077 -3.424 -1.973 1.00 97.88 68 MET A CA 1
ATOM 544 C C . MET A 1 68 ? 2.099 -4.471 -1.545 1.00 97.88 68 MET A C 1
ATOM 546 O O . MET A 1 68 ? 1.866 -5.240 -0.621 1.00 97.88 68 MET A O 1
ATOM 550 N N . GLN A 1 69 ? 3.245 -4.481 -2.212 1.00 97.31 69 GLN A N 1
ATOM 551 C CA . GLN A 1 69 ? 4.362 -5.367 -1.900 1.00 97.31 69 GLN A CA 1
ATOM 552 C C . GLN A 1 69 ? 5.522 -4.531 -1.383 1.00 97.31 69 GLN A C 1
ATOM 554 O O . GLN A 1 69 ? 5.907 -3.582 -2.064 1.00 97.31 69 GLN A O 1
ATOM 559 N N . LEU A 1 70 ? 6.094 -4.881 -0.231 1.00 95.88 70 LEU A N 1
ATOM 560 C CA . LEU A 1 70 ? 7.219 -4.172 0.376 1.00 95.88 70 LEU A CA 1
ATOM 561 C C . LEU A 1 70 ? 8.491 -5.010 0.303 1.00 95.88 70 LEU A C 1
ATOM 563 O O . LEU A 1 70 ? 8.472 -6.233 0.466 1.00 95.88 70 LEU A O 1
ATOM 567 N N . TYR A 1 71 ? 9.608 -4.321 0.094 1.00 95.00 71 TYR A N 1
ATOM 568 C CA . TYR A 1 71 ? 10.914 -4.929 -0.088 1.00 95.00 71 TYR A CA 1
ATOM 569 C C . TYR A 1 71 ? 11.959 -4.274 0.821 1.00 95.00 71 TYR A C 1
ATOM 571 O O . TYR A 1 71 ? 11.985 -3.056 1.010 1.00 95.00 71 TYR A O 1
ATOM 579 N N . ALA A 1 72 ? 12.842 -5.097 1.379 1.00 91.31 72 ALA A N 1
ATOM 580 C CA . ALA A 1 72 ? 14.029 -4.658 2.096 1.00 91.31 72 ALA A CA 1
ATOM 581 C C . ALA A 1 72 ? 15.166 -4.326 1.115 1.00 91.31 72 ALA A C 1
ATOM 583 O O . ALA A 1 72 ? 15.041 -4.419 -0.110 1.00 91.31 72 ALA A O 1
ATOM 584 N N . SER A 1 73 ? 16.329 -3.987 1.673 1.00 86.81 73 SER A N 1
ATOM 585 C CA . SER A 1 73 ? 17.580 -3.907 0.919 1.00 86.81 73 SER A CA 1
ATOM 586 C C . SER A 1 73 ? 17.823 -5.168 0.080 1.00 86.81 73 SER A C 1
ATOM 588 O O . SER A 1 73 ? 17.425 -6.269 0.458 1.00 86.81 73 SER A O 1
ATOM 590 N N . ALA A 1 74 ? 18.478 -4.991 -1.069 1.00 84.50 74 ALA A N 1
ATOM 591 C CA . ALA A 1 74 ? 18.740 -6.051 -2.046 1.00 84.50 74 ALA A CA 1
ATOM 592 C C . ALA A 1 74 ? 17.485 -6.758 -2.614 1.00 84.50 74 ALA A C 1
ATOM 594 O O . ALA A 1 74 ? 17.607 -7.826 -3.204 1.00 84.50 74 ALA A O 1
ATOM 595 N N . GLY A 1 75 ? 16.288 -6.169 -2.478 1.00 86.56 75 GLY A N 1
ATOM 596 C CA . GLY A 1 75 ? 15.060 -6.711 -3.073 1.00 86.56 75 GLY A CA 1
ATOM 597 C C . GLY A 1 75 ? 14.455 -7.885 -2.302 1.00 86.56 75 GLY A C 1
ATOM 598 O O . GLY A 1 75 ? 13.664 -8.641 -2.860 1.00 86.56 75 GLY A O 1
ATOM 599 N N . VAL A 1 76 ? 14.811 -8.048 -1.026 1.00 92.44 76 VAL A N 1
ATOM 600 C CA . VAL A 1 76 ? 14.210 -9.065 -0.153 1.00 92.44 76 VAL A CA 1
ATOM 601 C C . VAL A 1 76 ? 12.721 -8.771 0.022 1.00 92.44 76 VAL A C 1
ATOM 603 O O . VAL A 1 76 ? 12.363 -7.697 0.490 1.00 92.44 76 VAL A O 1
ATOM 606 N N . TYR A 1 77 ? 11.856 -9.719 -0.329 1.00 94.75 77 TYR A N 1
ATOM 607 C CA . TYR A 1 77 ? 10.408 -9.563 -0.217 1.00 94.75 77 TYR A CA 1
ATOM 608 C C . TYR A 1 77 ? 9.947 -9.686 1.242 1.00 94.75 77 TYR A C 1
ATOM 610 O O . TYR A 1 77 ? 10.065 -10.755 1.841 1.00 94.75 77 TYR A O 1
ATOM 618 N N . LEU A 1 78 ? 9.463 -8.584 1.818 1.00 94.31 78 LEU A N 1
ATOM 619 C CA . LEU A 1 78 ? 9.128 -8.490 3.243 1.00 94.31 78 LEU A CA 1
ATOM 620 C C . LEU A 1 78 ? 7.654 -8.742 3.524 1.00 94.31 78 LEU A C 1
ATOM 622 O O . LEU A 1 78 ? 7.316 -9.440 4.476 1.00 94.31 78 LEU A O 1
ATOM 626 N N . GLU A 1 79 ? 6.785 -8.115 2.742 1.00 95.38 79 GLU A N 1
ATOM 627 C CA . GLU A 1 79 ? 5.369 -8.039 3.067 1.00 95.38 79 GLU A CA 1
ATOM 628 C C . GLU A 1 79 ? 4.527 -7.913 1.803 1.00 95.38 79 GLU A C 1
ATOM 630 O O . GLU A 1 79 ? 4.906 -7.238 0.842 1.00 95.38 79 GLU A O 1
ATOM 635 N N . ASP A 1 80 ? 3.380 -8.579 1.826 1.00 97.31 80 ASP A N 1
ATOM 636 C CA . ASP A 1 80 ? 2.333 -8.497 0.821 1.00 97.31 80 ASP A CA 1
ATOM 637 C C . ASP A 1 80 ? 1.030 -8.089 1.486 1.00 97.31 80 ASP A C 1
ATOM 639 O O . ASP A 1 80 ? 0.549 -8.797 2.372 1.00 97.31 80 ASP A O 1
ATOM 643 N N . VAL A 1 81 ? 0.445 -6.982 1.054 1.00 98.19 81 VAL A N 1
ATOM 644 C CA . VAL A 1 81 ? -0.820 -6.487 1.585 1.00 98.19 81 VAL A CA 1
ATOM 645 C C . VAL A 1 81 ? -1.836 -6.421 0.465 1.00 98.19 81 VAL A C 1
ATOM 647 O O . VAL A 1 81 ? -1.603 -5.761 -0.540 1.00 98.19 81 VAL A O 1
ATOM 650 N N . TRP A 1 82 ? -2.974 -7.078 0.643 1.00 98.06 82 TRP A N 1
ATOM 651 C CA . TRP A 1 82 ? -4.108 -7.027 -0.270 1.00 98.06 82 TRP A CA 1
ATOM 652 C C . TRP A 1 82 ? -5.210 -6.167 0.323 1.00 98.06 82 TRP A C 1
ATOM 654 O O . TRP A 1 82 ? -5.564 -6.327 1.493 1.00 98.06 82 TRP A O 1
ATOM 664 N N . TYR A 1 83 ? -5.773 -5.295 -0.505 1.00 98.31 83 TYR A N 1
ATOM 665 C CA . TYR A 1 83 ? -6.805 -4.338 -0.132 1.00 98.31 83 TYR A CA 1
ATOM 666 C C . TYR A 1 83 ? -8.063 -4.596 -0.957 1.00 98.31 83 TYR A C 1
ATOM 668 O O . TYR A 1 83 ? -8.016 -4.738 -2.179 1.00 98.31 83 TYR A O 1
ATOM 676 N N . ALA A 1 84 ? -9.204 -4.688 -0.284 1.00 97.75 84 ALA A N 1
ATOM 677 C CA . ALA A 1 84 ? -10.479 -4.970 -0.923 1.00 97.75 84 ALA A CA 1
ATOM 678 C C . ALA A 1 84 ? -11.649 -4.361 -0.145 1.00 97.75 84 ALA A C 1
ATOM 680 O O . ALA A 1 84 ? -11.488 -3.866 0.973 1.00 97.75 84 ALA A O 1
ATOM 681 N N . ALA A 1 85 ? -12.840 -4.461 -0.745 1.00 97.69 85 ALA A N 1
ATOM 682 C CA . ALA A 1 85 ? -14.097 -3.982 -0.172 1.00 97.69 85 ALA A CA 1
ATOM 683 C C . ALA A 1 85 ? -14.011 -2.502 0.233 1.00 97.69 85 ALA A C 1
ATOM 685 O O . ALA A 1 85 ? -14.254 -2.129 1.372 1.00 97.69 85 ALA A O 1
ATOM 686 N N . TYR A 1 86 ? -13.600 -1.650 -0.705 1.00 97.69 86 TYR A N 1
ATOM 687 C CA . TYR A 1 86 ? -13.534 -0.220 -0.451 1.00 97.69 86 TYR A CA 1
ATOM 688 C C . TYR A 1 86 ? -14.919 0.352 -0.133 1.00 97.69 86 TYR A C 1
ATOM 690 O O . TYR A 1 86 ? -15.895 0.116 -0.855 1.00 97.69 86 TYR A O 1
ATOM 698 N N . GLU A 1 87 ? -14.974 1.163 0.919 1.00 97.56 87 GLU A N 1
ATOM 699 C CA . GLU A 1 87 ? -16.150 1.910 1.361 1.00 97.56 87 GLU A CA 1
ATOM 700 C C . GLU A 1 87 ? -15.816 3.401 1.474 1.00 97.56 87 GLU A C 1
ATOM 702 O O . GLU A 1 87 ? -14.647 3.789 1.512 1.00 97.56 87 GLU A O 1
ATOM 707 N N . ASP A 1 88 ? -16.847 4.246 1.439 1.00 96.12 88 ASP A N 1
ATOM 708 C CA . ASP A 1 88 ? -16.698 5.682 1.676 1.00 96.12 88 ASP A CA 1
ATOM 709 C C . ASP A 1 88 ? -16.952 5.999 3.151 1.00 96.12 88 ASP A C 1
ATOM 711 O O . ASP A 1 88 ? -17.988 5.634 3.708 1.00 96.12 88 ASP A O 1
ATOM 715 N N . PHE A 1 89 ? -16.007 6.698 3.769 1.00 95.44 89 PHE A N 1
ATOM 716 C CA . PHE A 1 89 ? -16.098 7.183 5.138 1.00 95.44 89 PHE A CA 1
ATOM 717 C C . PHE A 1 89 ? -16.017 8.707 5.131 1.00 95.44 89 PHE A C 1
ATOM 719 O O . PHE A 1 89 ? -14.944 9.282 5.311 1.00 95.44 89 PHE A O 1
ATOM 726 N N . GLU A 1 90 ? -17.161 9.358 4.909 1.00 93.44 90 GLU A N 1
ATOM 727 C CA . GLU A 1 90 ? -17.281 10.825 4.863 1.00 93.44 90 GLU A CA 1
ATOM 728 C C . GLU A 1 90 ? -16.371 11.459 3.793 1.00 93.44 90 GLU A C 1
ATOM 730 O O . GLU A 1 90 ? -15.668 12.437 4.045 1.00 93.44 90 GLU A O 1
ATOM 735 N N . GLY A 1 91 ? -16.368 10.885 2.586 1.00 92.56 91 GLY A N 1
ATOM 736 C CA . GLY A 1 91 ? -15.537 11.333 1.465 1.00 92.56 91 GLY A CA 1
ATOM 737 C C . GLY A 1 91 ? -14.128 10.737 1.439 1.00 92.56 91 GLY A C 1
ATOM 738 O O . GLY A 1 91 ? -13.360 11.033 0.522 1.00 92.56 91 GLY A O 1
ATOM 739 N N . VAL A 1 92 ? -13.766 9.900 2.420 1.00 93.25 92 VAL A N 1
ATOM 740 C CA . VAL A 1 92 ? -12.519 9.127 2.406 1.00 93.25 92 VAL A CA 1
ATOM 741 C C . VAL A 1 92 ? -12.810 7.701 1.956 1.00 93.25 92 VAL A C 1
ATOM 743 O O . VAL A 1 92 ? -13.362 6.893 2.702 1.00 93.25 92 VAL A O 1
ATOM 746 N N . ARG A 1 93 ? -12.394 7.377 0.732 1.00 94.31 93 ARG A N 1
ATOM 747 C CA . ARG A 1 93 ? -12.474 6.026 0.171 1.00 94.31 93 ARG A CA 1
ATOM 748 C C . ARG A 1 93 ? -11.375 5.146 0.781 1.00 94.31 93 ARG A C 1
ATOM 750 O O . ARG A 1 93 ? -10.195 5.401 0.550 1.00 94.31 93 ARG A O 1
ATOM 757 N N . TYR A 1 94 ? -11.740 4.119 1.549 1.00 96.69 94 TYR A N 1
ATOM 758 C CA . TYR A 1 94 ? -10.783 3.296 2.306 1.00 96.69 94 TYR A CA 1
ATOM 759 C C . TYR A 1 94 ? -11.146 1.795 2.270 1.00 96.69 94 TYR A C 1
ATOM 761 O O . TYR A 1 94 ? -12.337 1.470 2.286 1.00 96.69 94 TYR A O 1
ATOM 769 N N . PRO A 1 95 ? -10.166 0.867 2.208 1.00 97.69 95 PRO A N 1
ATOM 770 C CA . PRO A 1 95 ? -10.439 -0.570 2.138 1.00 97.69 95 PRO A CA 1
ATOM 771 C C . PRO A 1 95 ? -10.908 -1.124 3.484 1.00 97.69 95 PRO A C 1
ATOM 773 O O . PRO A 1 95 ? -10.268 -0.897 4.510 1.00 97.69 95 PRO A O 1
ATOM 776 N N . THR A 1 96 ? -11.990 -1.908 3.492 1.00 97.94 96 THR A N 1
ATOM 777 C CA . THR A 1 96 ? -12.484 -2.533 4.731 1.00 97.94 96 THR A CA 1
ATOM 778 C C . THR A 1 96 ? -11.986 -3.953 4.947 1.00 97.94 96 THR A C 1
ATOM 780 O O . THR A 1 96 ? -12.081 -4.466 6.061 1.00 97.94 96 THR A O 1
ATOM 783 N N . ARG A 1 97 ? -11.395 -4.583 3.927 1.00 98.31 97 ARG A N 1
ATOM 784 C CA . ARG A 1 97 ? -10.726 -5.881 4.042 1.00 98.31 97 ARG A CA 1
ATOM 785 C C . ARG A 1 97 ? -9.257 -5.746 3.676 1.00 98.31 97 ARG A C 1
ATOM 787 O O . ARG A 1 97 ? -8.935 -5.433 2.532 1.00 98.31 97 ARG A O 1
ATOM 794 N N . ILE A 1 98 ? -8.389 -6.038 4.641 1.00 98.38 98 ILE A N 1
ATOM 795 C CA . ILE A 1 98 ? -6.934 -5.963 4.488 1.00 98.38 98 ILE A CA 1
ATOM 796 C C . ILE A 1 98 ? -6.340 -7.319 4.856 1.00 98.38 98 ILE A C 1
ATOM 798 O O . ILE A 1 98 ? -6.566 -7.823 5.957 1.00 98.38 98 ILE A O 1
ATOM 802 N N . GLN A 1 99 ? -5.603 -7.935 3.936 1.00 98.12 99 GLN A N 1
ATOM 803 C CA . GLN A 1 99 ? -4.923 -9.209 4.172 1.00 98.12 99 GLN A CA 1
ATOM 804 C C . GLN A 1 99 ? -3.423 -9.010 4.051 1.00 98.12 99 GLN A C 1
ATOM 806 O O . GLN A 1 99 ? -2.946 -8.576 3.012 1.00 98.12 99 GLN A O 1
ATOM 811 N N . VAL A 1 100 ? -2.689 -9.347 5.103 1.00 97.50 100 VAL A N 1
ATOM 812 C CA . VAL A 1 100 ? -1.236 -9.194 5.174 1.00 97.50 100 VAL A CA 1
ATOM 813 C C . VAL A 1 100 ? -0.598 -10.572 5.153 1.00 97.50 100 VAL A C 1
ATOM 815 O O . VAL A 1 100 ? -1.037 -11.470 5.874 1.00 97.50 100 VAL A O 1
ATOM 818 N N . SER A 1 101 ? 0.458 -10.738 4.370 1.00 96.88 101 SER A N 1
ATOM 819 C CA . SER A 1 101 ? 1.330 -11.905 4.385 1.00 96.88 101 SER A CA 1
ATOM 820 C C . SER A 1 101 ? 2.764 -11.453 4.596 1.00 96.88 101 SER A C 1
ATOM 822 O O . SER A 1 101 ? 3.264 -10.600 3.866 1.00 96.88 101 SER A O 1
ATOM 824 N N . ARG A 1 102 ? 3.440 -12.056 5.572 1.00 94.94 102 ARG A N 1
ATOM 825 C CA . ARG A 1 102 ? 4.853 -11.810 5.855 1.00 94.94 102 ARG A CA 1
ATOM 826 C C . ARG A 1 102 ? 5.626 -13.117 5.731 1.00 94.94 102 ARG A C 1
ATOM 828 O O . ARG A 1 102 ? 5.643 -13.905 6.677 1.00 94.94 102 ARG A O 1
ATOM 835 N N . PRO A 1 103 ? 6.203 -13.399 4.550 1.00 92.56 103 PRO A N 1
ATOM 836 C CA . PRO A 1 103 ? 6.789 -14.702 4.251 1.00 92.56 103 PRO A CA 1
ATOM 837 C C . PRO A 1 103 ? 8.038 -15.015 5.081 1.00 92.56 103 PRO A C 1
ATOM 839 O O . PRO A 1 103 ? 8.310 -16.182 5.331 1.00 92.56 103 PRO A O 1
ATOM 842 N N . ILE A 1 104 ? 8.791 -14.002 5.522 1.00 91.75 104 ILE A N 1
ATOM 843 C CA . ILE A 1 104 ? 10.011 -14.213 6.318 1.00 91.75 104 ILE A CA 1
ATOM 844 C C . ILE A 1 104 ? 9.661 -14.663 7.738 1.00 91.75 104 ILE A C 1
ATOM 846 O O . ILE A 1 104 ? 10.295 -15.564 8.280 1.00 91.75 104 ILE A O 1
ATOM 850 N N . GLU A 1 105 ? 8.652 -14.040 8.344 1.00 93.19 105 GLU A N 1
ATOM 851 C CA . GLU A 1 105 ? 8.174 -14.376 9.685 1.00 93.19 105 GLU A CA 1
ATOM 852 C C . GLU A 1 105 ? 7.128 -15.508 9.705 1.00 93.19 105 GLU A C 1
ATOM 854 O O . GLU A 1 105 ? 6.676 -15.881 10.791 1.00 93.19 105 GLU A O 1
ATOM 859 N N . ASP A 1 106 ? 6.769 -16.030 8.528 1.00 91.94 106 ASP A N 1
ATOM 860 C CA . ASP A 1 106 ? 5.826 -17.128 8.274 1.00 91.94 106 ASP A CA 1
ATOM 861 C C . ASP A 1 106 ? 4.455 -16.946 8.943 1.00 91.94 106 ASP A C 1
ATOM 863 O O . ASP A 1 106 ? 3.948 -17.811 9.660 1.00 91.94 106 ASP A O 1
ATOM 867 N N . TYR A 1 107 ? 3.830 -15.783 8.733 1.00 93.50 107 TYR A N 1
ATOM 868 C CA . TYR A 1 107 ? 2.460 -15.566 9.194 1.00 93.50 107 TYR A CA 1
ATOM 869 C C . TYR A 1 107 ? 1.618 -14.726 8.234 1.00 93.50 107 TYR A C 1
ATOM 871 O O . TYR A 1 107 ? 2.115 -14.019 7.351 1.00 93.50 107 TYR A O 1
ATOM 879 N N . ARG A 1 108 ? 0.298 -14.804 8.441 1.00 95.62 108 ARG A N 1
ATOM 880 C CA . ARG A 1 108 ? -0.700 -13.984 7.753 1.00 95.62 108 ARG A CA 1
ATOM 881 C C . ARG A 1 108 ? -1.665 -13.361 8.748 1.00 95.62 108 ARG A C 1
ATOM 883 O O . ARG A 1 108 ? -1.971 -13.958 9.778 1.00 95.62 108 ARG A O 1
ATOM 890 N N . LEU A 1 109 ? -2.170 -12.185 8.409 1.00 95.00 109 LEU A N 1
ATOM 891 C CA . LEU A 1 109 ? -3.160 -11.447 9.183 1.00 95.00 109 LEU A CA 1
ATOM 892 C C . LEU A 1 109 ? -4.326 -11.060 8.274 1.00 95.00 109 LEU A C 1
ATOM 894 O O . LEU A 1 109 ? -4.138 -10.737 7.106 1.00 95.00 109 LEU A O 1
ATOM 898 N N . SER A 1 110 ? -5.542 -11.089 8.809 1.00 96.81 110 SER A N 1
ATOM 899 C CA . SER A 1 110 ? -6.723 -10.529 8.150 1.00 96.81 110 SER A CA 1
ATOM 900 C C . SER A 1 110 ? -7.359 -9.499 9.069 1.00 96.81 110 SER A C 1
ATOM 902 O O . SER A 1 110 ? -7.709 -9.812 10.204 1.00 96.81 110 SER A O 1
ATOM 904 N N . ILE A 1 111 ? -7.505 -8.279 8.568 1.00 96.94 111 ILE A N 1
ATOM 905 C CA . ILE A 1 111 ? -8.092 -7.147 9.275 1.00 96.94 111 ILE A CA 1
ATOM 906 C C . ILE A 1 111 ? -9.399 -6.797 8.568 1.00 96.94 111 ILE A C 1
ATOM 908 O O . ILE A 1 111 ? -9.425 -6.611 7.350 1.00 96.94 111 ILE A O 1
ATOM 912 N N . ASN A 1 112 ? -10.482 -6.717 9.342 1.00 97.75 112 ASN A N 1
ATOM 913 C CA . ASN A 1 112 ? -11.773 -6.233 8.866 1.00 97.75 112 ASN A CA 1
ATOM 914 C C . ASN A 1 112 ? -12.104 -4.926 9.583 1.00 97.75 112 ASN A C 1
ATOM 916 O O . ASN A 1 112 ? -12.192 -4.888 10.812 1.00 97.75 112 ASN A O 1
ATOM 920 N N . ILE A 1 113 ? -12.290 -3.863 8.811 1.00 96.62 113 ILE A N 1
ATOM 921 C CA . ILE A 1 113 ? -12.671 -2.551 9.320 1.00 96.62 113 ILE A CA 1
ATOM 922 C C . ILE A 1 113 ? -14.188 -2.516 9.433 1.00 96.62 113 ILE A C 1
ATOM 924 O O . ILE A 1 113 ? -14.897 -2.483 8.434 1.00 96.62 113 ILE A O 1
ATOM 928 N N . LEU A 1 114 ? -14.686 -2.535 10.667 1.00 94.94 114 LEU A N 1
ATOM 929 C CA . LEU A 1 114 ? -16.126 -2.460 10.940 1.00 94.94 114 LEU A CA 1
ATOM 930 C C . LEU A 1 114 ? -16.630 -1.015 10.987 1.00 94.94 114 LEU A C 1
ATOM 932 O O . LEU A 1 114 ? -17.803 -0.746 10.749 1.00 94.94 114 LEU A O 1
ATOM 936 N N . LYS A 1 115 ? -15.744 -0.088 11.357 1.00 93.88 115 LYS A N 1
ATOM 937 C CA . LYS A 1 115 ? -16.024 1.340 11.458 1.00 93.88 115 LYS A CA 1
ATOM 938 C C . LYS A 1 115 ? -14.716 2.111 11.357 1.00 93.88 115 LYS A C 1
ATOM 940 O O . LYS A 1 115 ? -13.755 1.767 12.042 1.00 93.88 115 LYS A O 1
ATOM 945 N N . ALA A 1 116 ? -14.713 3.177 10.568 1.00 93.38 116 ALA A N 1
ATOM 946 C CA . ALA A 1 116 ? -13.609 4.121 10.498 1.00 93.38 116 ALA A CA 1
ATOM 947 C C . ALA A 1 116 ? -14.132 5.558 10.577 1.00 93.38 116 ALA A C 1
ATOM 949 O O . ALA A 1 116 ? -15.231 5.869 10.122 1.00 93.38 116 ALA A O 1
ATOM 950 N N . THR A 1 117 ? -13.333 6.431 11.181 1.00 93.88 117 THR A N 1
ATOM 951 C CA . THR A 1 117 ? -13.535 7.881 11.162 1.00 93.88 117 THR A CA 1
ATOM 952 C C . THR A 1 117 ? -12.186 8.532 10.932 1.00 93.88 117 THR A C 1
ATOM 954 O O . THR A 1 117 ? -11.243 8.246 11.670 1.00 93.88 117 THR A O 1
ATOM 957 N N . PHE A 1 118 ? -12.099 9.411 9.943 1.00 92.62 118 PHE A N 1
ATOM 958 C CA . PHE A 1 118 ? -10.848 10.048 9.542 1.00 92.62 118 PHE A CA 1
ATOM 959 C C . PHE A 1 118 ? -10.787 11.497 10.024 1.00 92.62 118 PHE A C 1
ATOM 961 O O . PHE A 1 118 ? -11.818 12.122 10.273 1.00 92.62 118 PHE A O 1
ATOM 968 N N . ASN A 1 119 ? -9.566 12.024 10.161 1.00 90.12 119 ASN A N 1
ATOM 969 C CA . ASN A 1 119 ? -9.293 13.439 10.447 1.00 90.12 119 ASN A CA 1
ATOM 970 C C . ASN A 1 119 ? -10.034 13.995 11.680 1.00 90.12 119 ASN A C 1
ATOM 972 O O . ASN A 1 119 ? -10.421 15.163 11.718 1.00 90.12 119 ASN A O 1
ATOM 976 N N . ARG A 1 120 ?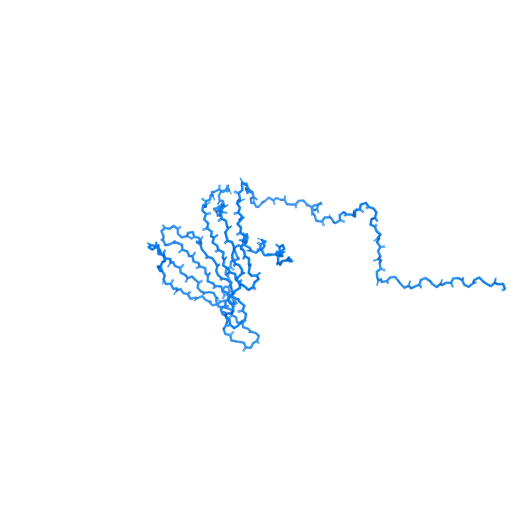 -10.260 13.153 12.695 1.00 89.88 120 ARG A N 1
ATOM 977 C CA . ARG A 1 120 ? -10.828 13.580 13.978 1.00 89.88 120 ARG A CA 1
ATOM 978 C C . ARG A 1 120 ? -9.734 14.177 14.854 1.00 89.88 120 ARG A C 1
ATOM 980 O O . ARG A 1 120 ? -8.592 13.730 14.820 1.00 89.88 120 ARG A O 1
ATOM 987 N N . VAL A 1 121 ? -10.103 15.169 15.659 1.00 90.88 121 VAL A N 1
ATOM 988 C CA . VAL A 1 121 ? -9.212 15.709 16.689 1.00 90.88 121 VAL A CA 1
ATOM 989 C C . VAL A 1 121 ? -8.956 14.611 17.718 1.00 90.88 121 VAL A C 1
ATOM 991 O O . VAL A 1 121 ? -9.901 14.047 18.269 1.00 90.88 121 VAL A O 1
ATOM 994 N N . ILE A 1 122 ? -7.683 14.305 17.957 1.00 87.94 122 ILE A N 1
ATOM 995 C CA . ILE A 1 122 ? -7.254 13.415 19.035 1.00 87.94 122 ILE A CA 1
ATOM 996 C C . ILE A 1 122 ? -6.815 14.316 20.186 1.00 87.94 122 ILE A C 1
ATOM 998 O O . ILE A 1 122 ? -5.894 15.116 20.020 1.00 87.94 122 ILE A O 1
ATOM 1002 N N . GLY A 1 123 ? -7.512 14.236 21.318 1.00 90.50 123 GLY A N 1
ATOM 1003 C CA . GLY A 1 123 ? -7.198 15.048 22.488 1.00 90.50 123 GLY A CA 1
ATOM 1004 C C . GLY A 1 123 ? -5.854 14.656 23.123 1.00 90.50 123 GLY A C 1
ATOM 1005 O O . GLY A 1 123 ? -5.450 13.490 23.028 1.00 90.50 123 GLY A O 1
ATOM 1006 N N . PRO A 1 124 ? -5.134 15.613 23.743 1.00 87.69 124 PRO A N 1
ATOM 1007 C CA . PRO A 1 124 ? -3.816 15.376 24.335 1.00 87.69 124 PRO A CA 1
ATOM 1008 C C . PRO A 1 124 ? -3.831 14.287 25.416 1.00 87.69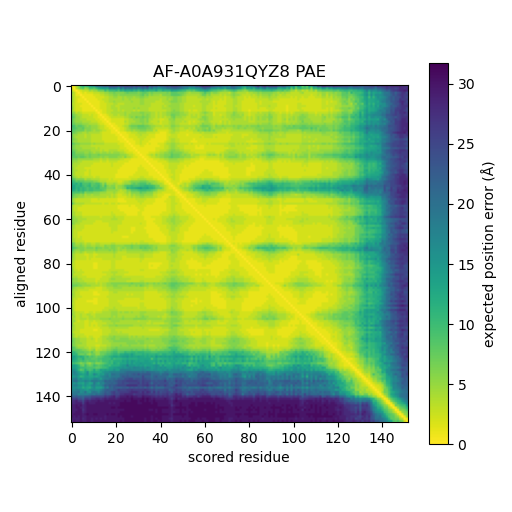 124 PRO A C 1
ATOM 1010 O O . PRO A 1 124 ? -2.851 13.562 25.550 1.00 87.69 124 PRO A O 1
ATOM 1013 N N . GLU A 1 125 ? -4.960 14.093 26.101 1.00 86.31 125 GLU A N 1
ATOM 1014 C CA . GLU A 1 125 ? -5.151 13.071 27.134 1.00 86.31 125 GLU A CA 1
ATOM 1015 C C . GLU A 1 125 ? -4.946 11.637 26.620 1.00 86.31 125 GLU A C 1
ATOM 1017 O O . GLU A 1 125 ? -4.698 10.715 27.388 1.00 86.31 125 GLU A O 1
ATOM 1022 N N . LYS A 1 126 ? -5.034 11.412 25.302 1.00 82.25 126 LYS A N 1
ATOM 1023 C CA . LYS A 1 126 ? -4.757 10.102 24.688 1.00 82.25 126 LYS A CA 1
ATOM 1024 C C . LYS A 1 126 ? -3.269 9.799 24.539 1.00 82.25 126 LYS A C 1
ATOM 1026 O O . LYS A 1 126 ? -2.920 8.663 24.226 1.00 82.25 126 LYS A O 1
ATOM 1031 N N . PHE A 1 127 ? -2.418 10.795 24.751 1.00 83.12 127 PHE A N 1
ATOM 1032 C CA . PHE A 1 127 ? -0.963 10.680 24.711 1.00 83.12 127 PHE A CA 1
ATOM 1033 C C . PHE A 1 127 ? -0.337 10.788 26.106 1.00 83.12 127 PHE A C 1
ATOM 1035 O O . PHE A 1 127 ? 0.887 10.772 26.234 1.00 83.12 127 PHE A O 1
ATOM 1042 N N . GLU A 1 128 ? -1.161 10.875 27.150 1.00 84.06 128 GLU A N 1
ATOM 1043 C CA . GLU A 1 128 ? -0.712 10.806 28.533 1.00 84.06 128 GLU A CA 1
ATOM 1044 C C . GLU A 1 128 ? -0.482 9.340 28.911 1.00 84.06 128 GLU A C 1
ATOM 1046 O O . GLU A 1 128 ? -1.381 8.498 28.850 1.00 84.06 128 GLU A O 1
ATOM 1051 N N . LEU A 1 129 ? 0.763 9.014 29.267 1.00 80.06 129 LEU A N 1
ATOM 1052 C CA . LEU A 1 129 ? 1.106 7.693 29.777 1.00 80.06 129 LEU A CA 1
ATOM 1053 C C . LEU A 1 129 ? 0.725 7.627 31.257 1.00 80.06 129 LEU A C 1
ATOM 1055 O O . LEU A 1 129 ? 1.541 7.912 32.135 1.00 80.06 129 LEU A O 1
ATOM 1059 N N . GLU A 1 130 ? -0.526 7.261 31.519 1.00 80.69 130 GLU A N 1
ATOM 1060 C CA . GLU A 1 130 ? -1.016 7.031 32.876 1.00 80.69 130 GLU A CA 1
ATOM 1061 C C . GLU A 1 130 ? -0.213 5.916 33.550 1.00 80.69 130 GLU A C 1
ATOM 1063 O O . GLU A 1 130 ? -0.010 4.830 32.996 1.00 80.69 130 GLU A O 1
ATOM 1068 N N . ARG A 1 131 ? 0.262 6.188 34.767 1.00 78.25 131 ARG A N 1
ATOM 1069 C CA . ARG A 1 131 ? 1.009 5.205 35.547 1.00 78.25 131 ARG A CA 1
ATOM 1070 C C . ARG A 1 131 ? 0.038 4.103 36.001 1.00 78.25 131 ARG A C 1
ATOM 1072 O O . ARG A 1 131 ? -0.913 4.419 36.713 1.00 78.25 131 ARG A O 1
ATOM 1079 N N . PRO A 1 132 ? 0.283 2.821 35.673 1.00 82.25 132 PRO A N 1
ATOM 1080 C CA . PRO A 1 132 ? -0.537 1.728 36.190 1.00 82.25 132 PRO A CA 1
ATOM 1081 C C . PRO A 1 132 ? -0.508 1.681 37.724 1.00 82.25 132 PRO A C 1
ATOM 1083 O O . PRO A 1 132 ? 0.511 2.015 38.339 1.00 82.25 132 PRO A O 1
ATOM 1086 N N . GLU A 1 133 ? -1.591 1.219 38.353 1.00 82.81 133 GLU A N 1
ATOM 1087 C CA . GLU A 1 133 ? -1.607 0.996 39.803 1.00 82.81 133 GLU A CA 1
ATOM 1088 C C . GLU A 1 133 ? -0.458 0.063 40.222 1.00 82.81 133 GLU A C 1
ATOM 1090 O O . GLU A 1 133 ? -0.251 -1.002 39.640 1.00 82.81 133 GLU A O 1
ATOM 1095 N N . GLY A 1 134 ? 0.316 0.480 41.228 1.00 81.62 134 GLY A N 1
ATOM 1096 C CA . GLY A 1 134 ? 1.459 -0.282 41.741 1.00 81.62 134 GLY A CA 1
ATOM 1097 C C . GLY A 1 134 ? 2.769 -0.121 40.962 1.00 81.62 134 GLY A C 1
ATOM 1098 O O . GLY A 1 134 ? 3.760 -0.741 41.342 1.00 81.62 134 GLY A O 1
ATOM 1099 N N . ALA A 1 135 ? 2.822 0.706 39.912 1.00 82.44 135 ALA A N 1
ATOM 1100 C CA . ALA A 1 135 ? 4.079 0.968 39.214 1.00 82.44 135 ALA A CA 1
ATOM 1101 C C . ALA A 1 135 ? 5.006 1.907 40.017 1.00 82.44 135 ALA A C 1
ATOM 1103 O O . ALA A 1 135 ? 4.602 2.963 40.513 1.00 82.44 135 ALA A O 1
ATOM 1104 N N . GLU A 1 136 ? 6.280 1.533 40.113 1.00 81.56 136 GLU A N 1
ATOM 1105 C CA . GLU A 1 136 ? 7.343 2.327 40.732 1.00 81.56 136 GLU A CA 1
ATOM 1106 C C . GLU A 1 136 ? 8.097 3.116 39.652 1.00 81.56 136 GLU A C 1
ATOM 1108 O O . GLU A 1 136 ? 8.472 2.569 38.614 1.00 81.56 136 GLU A O 1
ATOM 1113 N N . LEU A 1 137 ? 8.309 4.415 39.874 1.00 80.00 137 LEU A N 1
ATOM 1114 C CA . LEU A 1 137 ? 9.111 5.245 38.974 1.00 80.00 137 LEU A CA 1
ATOM 1115 C C . LEU A 1 137 ? 10.562 5.229 39.426 1.00 80.00 137 LEU A C 1
ATOM 1117 O O . LEU A 1 137 ? 10.869 5.675 40.528 1.00 80.00 137 LEU A O 1
ATOM 1121 N N . VAL A 1 138 ? 11.440 4.783 38.535 1.00 81.62 138 VAL A N 1
ATOM 1122 C CA . VAL A 1 138 ? 12.887 4.808 38.745 1.00 81.62 138 VAL A CA 1
ATOM 1123 C C . VAL A 1 138 ? 13.501 5.854 37.815 1.00 81.62 138 VAL A C 1
ATOM 1125 O O . VAL A 1 138 ? 13.530 5.678 36.598 1.00 81.62 138 VAL A O 1
ATOM 1128 N N . GLU A 1 139 ? 13.998 6.953 38.382 1.00 81.62 139 GLU A N 1
ATOM 1129 C CA . GLU A 1 139 ? 14.715 7.992 37.636 1.00 81.62 139 GLU A CA 1
ATOM 1130 C C . GLU A 1 139 ? 16.202 7.628 37.508 1.00 81.62 139 GLU A C 1
ATOM 1132 O O . GLU A 1 139 ? 16.976 7.746 38.457 1.00 81.62 139 GLU A O 1
ATOM 1137 N N . LEU A 1 140 ? 16.630 7.204 36.316 1.00 7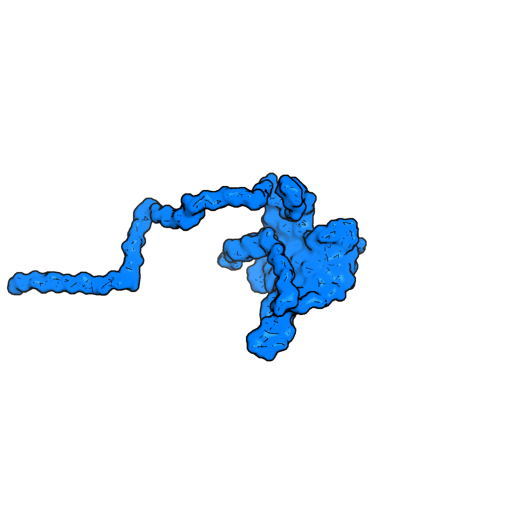3.19 140 LEU A N 1
ATOM 1138 C CA . LEU A 1 140 ? 17.990 6.701 36.045 1.00 73.19 140 LEU A CA 1
ATOM 1139 C C . LEU A 1 140 ? 19.072 7.799 35.908 1.00 73.19 140 LEU A C 1
ATOM 1141 O O . LEU A 1 140 ? 20.075 7.603 35.225 1.00 73.19 140 LEU A O 1
ATOM 1145 N N . GLY A 1 141 ? 18.883 8.959 36.541 1.00 68.00 141 GLY A N 1
ATOM 1146 C CA . GLY A 1 141 ? 19.797 10.106 36.439 1.00 68.00 141 GLY A CA 1
ATOM 1147 C C . GLY A 1 141 ? 20.011 10.896 37.730 1.00 68.00 141 GLY A C 1
ATOM 1148 O O . GLY A 1 141 ? 20.809 11.832 37.737 1.00 68.00 141 GLY A O 1
ATOM 1149 N N . ALA A 1 142 ? 19.336 10.541 38.827 1.00 58.78 142 ALA A N 1
ATOM 1150 C CA . ALA A 1 142 ? 19.592 11.167 40.116 1.00 58.78 142 ALA A CA 1
ATOM 1151 C C . ALA A 1 142 ? 20.917 10.630 40.681 1.00 58.78 142 ALA A C 1
ATOM 1153 O O . ALA A 1 142 ? 21.070 9.426 40.893 1.00 58.78 142 ALA A O 1
ATOM 1154 N N . ALA A 1 143 ? 21.891 11.517 40.903 1.00 56.78 143 ALA A N 1
ATOM 1155 C CA . ALA A 1 143 ? 23.137 11.165 41.580 1.00 56.78 143 ALA A CA 1
ATOM 1156 C C . ALA A 1 143 ? 22.832 10.454 42.917 1.00 56.78 143 ALA A C 1
ATOM 1158 O O . ALA A 1 143 ? 21.855 10.827 43.579 1.00 56.78 143 ALA A O 1
ATOM 1159 N N . PRO A 1 144 ? 23.644 9.466 43.347 1.00 52.59 144 PRO A N 1
ATOM 1160 C CA . PRO A 1 144 ? 23.417 8.799 44.619 1.00 52.59 144 PRO A CA 1
ATOM 1161 C C . PRO A 1 144 ? 23.411 9.851 45.725 1.00 52.59 144 PRO A C 1
ATOM 1163 O O . PRO A 1 144 ? 24.375 10.603 45.890 1.00 52.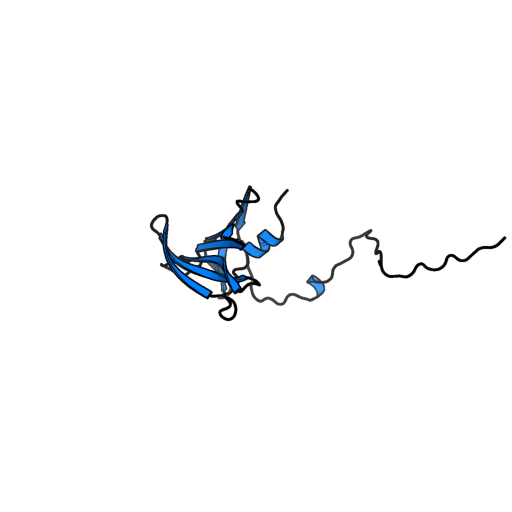59 144 PRO A O 1
ATOM 1166 N N . ARG A 1 145 ? 22.308 9.927 46.472 1.00 51.31 145 ARG A N 1
ATOM 1167 C CA . ARG A 1 145 ? 22.255 10.703 47.707 1.00 51.31 145 ARG A CA 1
ATOM 1168 C C . ARG A 1 145 ? 23.314 10.105 48.628 1.00 51.31 145 ARG A C 1
ATOM 1170 O O . ARG A 1 145 ? 23.205 8.935 48.979 1.00 51.31 145 ARG A O 1
ATOM 1177 N N . ALA A 1 146 ? 24.351 10.882 48.937 1.00 47.62 146 ALA A N 1
ATOM 1178 C CA . ALA A 1 146 ? 25.418 10.467 49.837 1.00 47.62 146 ALA A CA 1
ATOM 1179 C C . ALA A 1 146 ? 24.805 9.880 51.117 1.00 47.62 146 ALA A C 1
ATOM 1181 O O . ALA A 1 146 ? 23.966 10.525 51.751 1.00 47.62 146 ALA A O 1
ATOM 1182 N N . GLU A 1 147 ? 25.190 8.648 51.447 1.00 47.16 147 GLU A N 1
ATOM 1183 C CA . GLU A 1 147 ? 24.852 8.018 52.718 1.00 47.16 147 GLU A CA 1
ATOM 1184 C C . GLU A 1 147 ? 25.343 8.926 53.851 1.00 47.16 147 GLU A C 1
ATOM 1186 O O . GLU A 1 147 ? 26.528 9.255 53.938 1.00 47.16 147 GLU A O 1
ATOM 1191 N N . GLU A 1 148 ? 24.425 9.363 54.715 1.00 42.94 148 GLU A N 1
ATOM 1192 C CA . GLU A 1 148 ? 24.794 9.986 55.980 1.00 42.94 148 GLU A CA 1
ATOM 1193 C C . GLU A 1 148 ? 25.518 8.943 56.831 1.00 42.94 148 GLU A C 1
ATOM 1195 O O . GLU A 1 148 ? 24.909 8.024 57.383 1.00 42.94 148 GLU A O 1
ATOM 1200 N N . THR A 1 149 ? 26.832 9.110 56.951 1.00 41.41 149 THR A N 1
ATOM 1201 C CA . THR A 1 149 ? 27.670 8.445 57.943 1.00 41.41 149 THR A CA 1
ATOM 1202 C C . THR A 1 149 ? 27.077 8.665 59.336 1.00 41.41 149 THR A C 1
ATOM 1204 O O . THR A 1 149 ? 27.307 9.694 59.973 1.00 41.41 149 THR A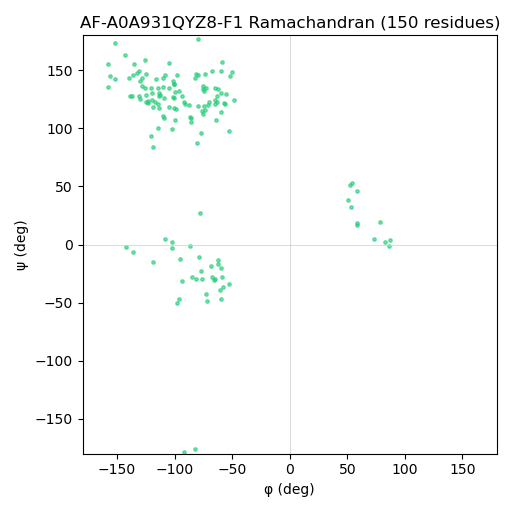 O 1
ATOM 1207 N N . ARG A 1 150 ? 26.322 7.689 59.850 1.00 39.16 150 ARG A N 1
ATOM 1208 C CA . ARG A 1 150 ? 26.041 7.593 61.284 1.00 39.16 150 ARG A CA 1
ATOM 1209 C C . ARG A 1 150 ? 27.280 7.036 61.968 1.00 39.16 150 ARG A C 1
ATOM 1211 O O . ARG A 1 150 ? 27.485 5.828 62.008 1.00 39.16 150 ARG A O 1
ATOM 1218 N N . GLY A 1 151 ? 28.105 7.939 62.486 1.00 41.94 151 GLY A N 1
ATOM 1219 C CA . GLY A 1 151 ? 29.113 7.585 63.472 1.00 41.94 151 GLY A CA 1
ATOM 1220 C C . GLY A 1 151 ? 28.460 7.099 64.765 1.00 41.94 151 GLY A C 1
ATOM 1221 O O . GLY A 1 151 ? 27.522 7.736 65.250 1.00 41.94 151 GLY A O 1
ATOM 1222 N N . GLN A 1 152 ? 28.982 5.996 65.301 1.00 34.56 152 GLN A N 1
ATOM 1223 C CA . GLN A 1 152 ? 29.320 5.806 66.715 1.00 34.56 152 GLN A CA 1
ATOM 1224 C C . GLN A 1 152 ? 30.588 4.957 66.788 1.00 34.56 152 GLN A C 1
ATOM 1226 O O . GLN A 1 152 ? 30.686 4.001 65.987 1.00 34.56 152 GLN A O 1
#